Protein AF-A0A9D5DM35-F1 (afdb_monomer)

Radius of gyration: 15.76 Å; Cα contacts (8 Å, |Δi|>4): 68; chains: 1; bounding box: 54×15×41 Å

Solvent-accessible surface area (backbone atoms only — not comparable to full-atom values): 5370 Å² total; per-residue (Å²): 132,87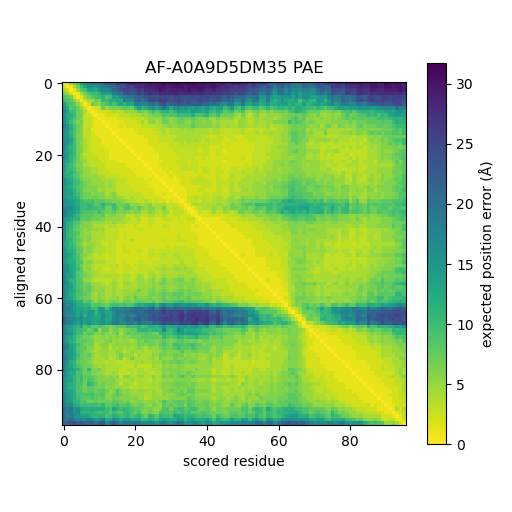,71,83,72,77,50,72,64,53,55,52,38,35,52,46,31,50,51,29,50,51,48,60,71,44,40,61,63,47,15,62,76,46,76,52,71,47,38,64,64,48,52,51,49,37,52,52,41,47,52,52,36,54,54,52,49,52,55,52,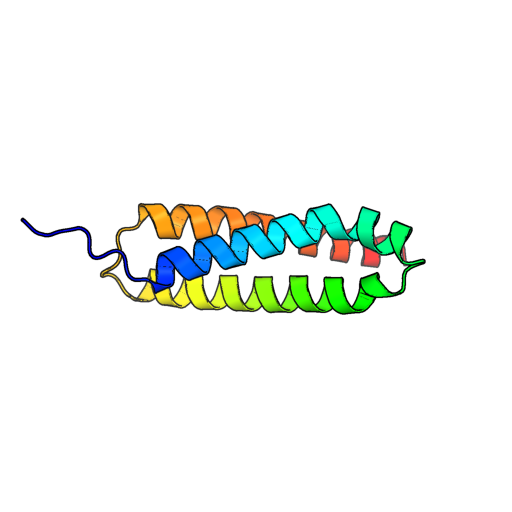66,72,58,80,75,60,71,63,67,59,51,48,51,31,46,54,48,42,52,49,51,51,50,54,52,52,49,53,52,49,52,49,67,75,76,108

pLDDT: mean 80.25, std 12.09, range [38.62, 92.25]

Nearest PDB structures (foldseek):
  2gsc-assembly1_C  TM=5.313E-01  e=7.523E+00  Xanthomonas campestris pv. campestris

Sequence (96 aa):
MNEPRYTWRSYSLVVVSILVTLAMFLLDPIASATNEGASLPMMVFIFIGTLVSVIGIIFVILSKKEQSKVALIALAITLFNCGVIAFFLFVGLMYT

Foldseek 3Di:
DPDQPADVLLVVLQVLLVVLVVLVVCLVVVCVVVVNPCNVVSVVSSVVSLVVSVVSLVVVVVVVRHDVPSSVNSVVSSVVSVVSVVVVVVCVVVPD

Structure (mmCIF, N/CA/C/O backbone):
data_AF-A0A9D5DM35-F1
#
_entry.id   AF-A0A9D5DM35-F1
#
loop_
_atom_site.group_PDB
_atom_site.id
_atom_site.type_symbol
_atom_site.label_atom_id
_atom_site.label_alt_id
_atom_site.label_comp_id
_atom_site.label_asym_id
_atom_site.label_entity_id
_atom_site.label_seq_id
_atom_site.pdbx_PDB_ins_code
_atom_site.Cartn_x
_atom_site.Cartn_y
_atom_site.Cartn_z
_atom_site.occupancy
_atom_site.B_iso_or_equiv
_atom_site.auth_seq_id
_atom_site.auth_comp_id
_atom_site.auth_asym_id
_atom_site.auth_atom_id
_atom_site.pdbx_PDB_model_num
ATOM 1 N N . MET A 1 1 ? -33.594 -0.600 17.322 1.00 38.62 1 MET A N 1
ATOM 2 C CA . MET A 1 1 ? -32.616 -1.334 16.493 1.00 38.62 1 MET A CA 1
ATOM 3 C C . MET A 1 1 ? -31.465 -0.387 16.206 1.00 38.62 1 MET A C 1
ATOM 5 O O . MET A 1 1 ? -31.669 0.586 15.499 1.00 38.62 1 MET A O 1
ATOM 9 N N . ASN A 1 2 ? -30.303 -0.593 16.829 1.00 40.56 2 ASN A N 1
ATOM 10 C CA . ASN A 1 2 ? -29.106 0.181 16.500 1.00 40.56 2 ASN A CA 1
ATOM 11 C C . ASN A 1 2 ? -28.488 -0.464 15.266 1.00 40.56 2 ASN A C 1
ATOM 13 O O . ASN A 1 2 ? -27.774 -1.459 15.385 1.00 40.56 2 ASN A O 1
ATOM 17 N N . GLU A 1 3 ? -28.828 0.050 14.088 1.00 47.28 3 GLU A N 1
ATOM 18 C CA . GLU A 1 3 ? -28.157 -0.352 12.859 1.00 47.28 3 GLU A CA 1
ATOM 19 C C . GLU A 1 3 ? -26.647 -0.132 13.036 1.00 47.28 3 GLU A C 1
ATOM 21 O O . GLU A 1 3 ? -26.239 0.917 13.557 1.00 47.28 3 GLU A O 1
ATOM 26 N N . PRO A 1 4 ? -25.794 -1.105 12.669 1.00 49.09 4 PRO A N 1
ATOM 27 C CA . PRO A 1 4 ? -24.363 -0.876 12.642 1.00 49.09 4 PRO A CA 1
ATOM 28 C C . PRO A 1 4 ? -24.125 0.279 11.675 1.00 49.09 4 PRO A C 1
ATOM 30 O O . PRO A 1 4 ? -24.319 0.148 10.469 1.00 49.09 4 PRO A O 1
ATOM 33 N N . ARG A 1 5 ? -23.766 1.445 12.219 1.00 52.19 5 ARG A N 1
ATOM 34 C CA . ARG A 1 5 ? -23.502 2.653 11.440 1.00 52.19 5 ARG A CA 1
ATOM 35 C C . ARG A 1 5 ? -22.158 2.463 10.748 1.00 52.19 5 ARG A C 1
ATOM 37 O O . ARG A 1 5 ? -21.145 3.001 11.181 1.00 52.19 5 ARG A O 1
ATOM 44 N N . TYR A 1 6 ? -22.147 1.618 9.722 1.00 53.50 6 TYR A N 1
ATOM 45 C CA . TYR A 1 6 ? -21.041 1.509 8.795 1.00 53.50 6 TYR A CA 1
ATOM 46 C C . TYR A 1 6 ? -20.880 2.878 8.157 1.00 53.50 6 TYR A C 1
ATOM 48 O O . TYR A 1 6 ? -21.744 3.354 7.420 1.00 53.50 6 TYR A O 1
ATOM 56 N N . THR A 1 7 ? -19.806 3.563 8.510 1.00 63.97 7 THR A N 1
ATOM 57 C CA . THR A 1 7 ? -19.488 4.834 7.891 1.00 63.97 7 THR A CA 1
ATOM 58 C C . THR A 1 7 ? -18.934 4.528 6.507 1.00 63.97 7 THR A C 1
ATOM 60 O O . THR A 1 7 ? -18.169 3.585 6.294 1.00 63.97 7 THR A O 1
ATOM 63 N N . TRP A 1 8 ? -19.297 5.360 5.538 1.00 66.38 8 TRP A N 1
ATOM 64 C CA . TRP A 1 8 ? -18.740 5.323 4.185 1.00 66.38 8 TRP A CA 1
ATOM 65 C C . TRP A 1 8 ? -17.194 5.299 4.180 1.00 66.38 8 TRP A C 1
ATOM 67 O O . TRP A 1 8 ? -16.585 4.775 3.254 1.00 66.38 8 TRP A O 1
ATOM 77 N N . ARG A 1 9 ? -16.577 5.779 5.273 1.00 68.00 9 ARG A N 1
ATOM 78 C CA . ARG A 1 9 ? -15.136 5.803 5.547 1.00 68.00 9 ARG A CA 1
ATOM 79 C C . ARG A 1 9 ? -14.495 4.416 5.631 1.00 68.00 9 ARG A C 1
ATOM 81 O O . ARG A 1 9 ? -13.453 4.206 5.015 1.00 68.00 9 ARG A O 1
ATOM 88 N N . SER A 1 10 ? -15.083 3.463 6.361 1.00 69.75 10 SER A N 1
ATOM 89 C CA . SER A 1 10 ? -14.484 2.123 6.475 1.00 69.75 10 SER A CA 1
ATOM 90 C C . SER A 1 10 ? -14.588 1.366 5.145 1.00 69.75 10 SER A C 1
ATOM 92 O O . SER A 1 10 ? -13.648 0.682 4.752 1.00 69.75 10 SER A O 1
ATOM 94 N N . TYR A 1 11 ? -15.694 1.537 4.410 1.00 76.25 11 TYR A N 1
ATOM 95 C CA . TYR A 1 11 ? -15.849 0.955 3.073 1.00 76.25 11 TYR A CA 1
ATOM 96 C C . TYR A 1 11 ? -14.899 1.582 2.051 1.00 76.25 11 TYR A C 1
ATOM 98 O O . TYR A 1 11 ? -14.267 0.849 1.295 1.00 76.25 11 TYR A O 1
ATOM 106 N N . SER A 1 12 ? -14.741 2.911 2.048 1.00 79.88 12 SER A N 1
ATOM 107 C CA . SER A 1 12 ? -13.780 3.571 1.158 1.00 79.88 12 SER A CA 1
ATOM 108 C C . SER A 1 12 ? -12.352 3.106 1.435 1.00 79.88 12 SER A C 1
ATOM 110 O O . SER A 1 12 ? -11.593 2.900 0.496 1.00 79.88 12 SER A O 1
ATOM 112 N N . LEU A 1 13 ? -12.004 2.873 2.706 1.00 82.31 13 LEU A N 1
ATOM 113 C CA . LEU A 1 13 ? -10.703 2.321 3.085 1.00 82.31 13 LEU A CA 1
ATOM 114 C C . LEU A 1 13 ? -10.478 0.928 2.509 1.00 82.31 13 LEU A C 1
ATOM 116 O O . LEU A 1 13 ? -9.467 0.712 1.855 1.00 82.31 13 LEU A O 1
ATOM 120 N N . VAL A 1 14 ? -11.436 0.013 2.682 1.00 82.38 14 VAL A N 1
ATOM 121 C CA . VAL A 1 14 ? -11.340 -1.338 2.104 1.00 82.38 14 VAL A CA 1
ATOM 122 C C . VAL A 1 14 ? -11.184 -1.278 0.584 1.00 82.38 14 VAL A C 1
ATOM 124 O O . VAL A 1 14 ? -10.323 -1.960 0.036 1.00 82.38 14 VAL A O 1
ATOM 127 N N . VAL A 1 15 ? -11.978 -0.447 -0.099 1.00 86.25 15 VAL A N 1
ATOM 128 C CA . VAL A 1 15 ? -11.907 -0.300 -1.561 1.00 86.25 15 VAL A CA 1
ATOM 129 C C . VAL A 1 15 ? -10.533 0.204 -1.999 1.00 86.25 15 VAL A C 1
ATOM 131 O O . VAL A 1 15 ? -9.939 -0.379 -2.902 1.00 86.25 15 VAL A O 1
ATOM 134 N N . VAL A 1 16 ? -9.995 1.237 -1.344 1.00 87.06 16 VAL A N 1
ATOM 135 C CA . VAL A 1 16 ? -8.653 1.758 -1.651 1.00 87.06 16 VAL A CA 1
ATOM 136 C C . VAL A 1 16 ? -7.590 0.690 -1.402 1.00 87.06 16 VAL A C 1
ATOM 138 O O . VAL A 1 16 ? -6.743 0.478 -2.266 1.00 87.06 16 VAL A O 1
ATOM 141 N N . SER A 1 17 ? -7.656 -0.033 -0.282 1.00 85.19 17 SER A N 1
ATOM 142 C CA . SER A 1 17 ? -6.706 -1.107 0.015 1.00 85.19 17 SER A CA 1
ATOM 143 C C . SER A 1 17 ? -6.729 -2.202 -1.055 1.00 85.19 17 SER A C 1
ATOM 145 O O . SER A 1 17 ? -5.664 -2.619 -1.500 1.00 85.19 17 SER A O 1
ATOM 147 N N . ILE A 1 18 ? -7.915 -2.615 -1.521 1.00 88.19 18 ILE A N 1
ATOM 148 C CA . ILE A 1 18 ? -8.068 -3.603 -2.603 1.00 88.19 18 ILE A CA 1
ATOM 149 C C . ILE A 1 18 ? -7.501 -3.070 -3.922 1.00 88.19 18 ILE A C 1
ATOM 151 O O . ILE A 1 18 ? -6.784 -3.795 -4.607 1.00 88.19 18 ILE A O 1
ATOM 155 N N . LEU A 1 19 ? -7.790 -1.816 -4.285 1.00 90.31 19 LEU A N 1
ATOM 156 C CA . LEU A 1 19 ? -7.265 -1.207 -5.512 1.00 90.31 19 LEU A CA 1
ATOM 157 C C . LEU A 1 19 ? -5.737 -1.136 -5.503 1.00 90.31 19 LEU A C 1
ATOM 159 O O . LEU A 1 19 ? -5.108 -1.424 -6.515 1.00 90.31 19 LEU A O 1
ATOM 163 N N . VAL A 1 20 ? -5.140 -0.800 -4.360 1.00 89.44 20 VAL A N 1
ATOM 164 C CA . VAL A 1 20 ? -3.683 -0.797 -4.184 1.00 89.44 20 VAL A CA 1
ATOM 165 C C . VAL A 1 20 ? -3.119 -2.208 -4.320 1.00 89.44 20 VAL A C 1
ATOM 167 O O . VAL A 1 20 ? -2.127 -2.393 -5.019 1.00 89.44 20 VAL A O 1
ATOM 170 N N . THR A 1 21 ? -3.762 -3.212 -3.718 1.00 89.56 21 THR A N 1
ATOM 171 C CA . THR A 1 21 ? -3.344 -4.613 -3.864 1.00 89.56 21 THR A CA 1
ATOM 172 C C . THR A 1 21 ? -3.412 -5.059 -5.325 1.00 89.56 21 THR A C 1
ATOM 174 O O . THR A 1 21 ? -2.456 -5.633 -5.837 1.00 89.56 21 THR A O 1
ATOM 177 N N . LEU A 1 22 ? -4.503 -4.752 -6.031 1.00 90.94 22 LEU A N 1
ATOM 178 C CA . LEU A 1 22 ? -4.631 -5.042 -7.461 1.00 90.94 22 LEU A CA 1
ATOM 179 C C . LEU A 1 22 ? -3.549 -4.332 -8.277 1.00 90.94 22 LEU A C 1
ATOM 181 O O . LEU A 1 22 ? -2.941 -4.955 -9.140 1.00 90.94 22 LEU A O 1
ATOM 185 N N . ALA A 1 23 ? -3.269 -3.061 -7.979 1.00 89.00 23 ALA A N 1
ATOM 186 C CA . ALA A 1 23 ? -2.203 -2.313 -8.633 1.00 89.00 23 ALA A CA 1
ATOM 187 C C . ALA A 1 23 ? -0.824 -2.948 -8.396 1.00 89.00 23 ALA A C 1
ATOM 189 O O . ALA A 1 23 ? -0.032 -3.002 -9.328 1.00 89.00 23 ALA A O 1
ATOM 190 N N . MET A 1 24 ? -0.547 -3.484 -7.201 1.00 88.44 24 MET A N 1
ATOM 191 C CA . MET A 1 24 ? 0.693 -4.226 -6.937 1.00 88.44 24 MET A CA 1
ATOM 192 C C . MET A 1 24 ? 0.815 -5.476 -7.810 1.00 88.44 24 MET A C 1
ATOM 194 O O . MET A 1 24 ? 1.862 -5.693 -8.409 1.00 88.44 24 MET A O 1
ATOM 198 N N . PHE A 1 25 ? -0.249 -6.276 -7.922 1.00 89.06 25 PHE A N 1
ATOM 199 C CA . PHE A 1 25 ? -0.241 -7.469 -8.778 1.00 89.06 25 PHE A CA 1
ATOM 200 C C . PHE A 1 25 ? -0.131 -7.130 -10.265 1.00 89.06 25 PHE A C 1
ATOM 202 O O . PHE A 1 25 ? 0.487 -7.867 -11.028 1.00 89.06 25 PHE A O 1
ATOM 209 N N . LEU A 1 26 ? -0.741 -6.020 -10.678 1.00 90.62 26 LEU A N 1
ATOM 210 C CA . LEU A 1 26 ? -0.752 -5.577 -12.066 1.00 90.62 26 LEU A CA 1
ATOM 211 C C . LEU A 1 26 ? 0.498 -4.783 -12.461 1.00 90.62 26 LEU A C 1
ATOM 213 O O . LEU A 1 26 ? 0.657 -4.499 -13.645 1.00 90.62 26 LEU A O 1
ATOM 217 N N . LEU A 1 27 ? 1.376 -4.433 -11.516 1.00 88.94 27 LEU A N 1
ATOM 218 C CA . LEU A 1 27 ? 2.562 -3.624 -11.789 1.00 88.94 27 LEU A CA 1
ATOM 219 C C . LEU A 1 27 ? 3.437 -4.255 -12.870 1.00 88.94 27 LEU A C 1
ATOM 221 O O . LEU A 1 27 ? 3.724 -3.603 -13.865 1.00 88.94 27 LEU A O 1
ATOM 225 N N . ASP A 1 28 ? 3.797 -5.523 -12.698 1.00 87.06 28 ASP A N 1
ATOM 226 C CA . ASP A 1 28 ? 4.665 -6.258 -13.619 1.00 87.06 28 ASP A CA 1
ATOM 227 C C . ASP A 1 28 ? 4.043 -6.451 -15.022 1.00 87.06 28 ASP A C 1
ATOM 229 O O . ASP A 1 28 ? 4.651 -6.040 -16.014 1.00 87.06 28 ASP A O 1
ATOM 233 N N . PRO A 1 29 ? 2.797 -6.956 -15.174 1.00 90.00 29 PRO A N 1
ATOM 234 C CA . PRO A 1 29 ? 2.199 -7.103 -16.501 1.00 90.00 29 PRO A CA 1
ATOM 235 C C . PRO A 1 29 ? 1.936 -5.761 -17.199 1.00 90.00 29 PRO A C 1
ATOM 237 O O . PRO A 1 29 ? 2.062 -5.685 -18.421 1.00 90.00 29 PRO A O 1
ATOM 240 N N . ILE A 1 30 ? 1.592 -4.695 -16.465 1.00 89.44 30 ILE A N 1
ATOM 241 C CA . ILE A 1 30 ? 1.399 -3.364 -17.060 1.00 89.44 30 ILE A CA 1
ATOM 242 C C . ILE A 1 30 ? 2.744 -2.742 -17.443 1.00 89.44 30 ILE A C 1
ATOM 244 O O . ILE A 1 30 ? 2.856 -2.171 -18.529 1.00 89.44 30 ILE A O 1
ATOM 248 N N . ALA A 1 31 ? 3.770 -2.860 -16.599 1.00 89.69 31 ALA A N 1
ATOM 249 C CA . ALA A 1 31 ? 5.120 -2.408 -16.921 1.00 89.69 31 ALA A CA 1
ATOM 250 C C . ALA A 1 31 ? 5.632 -3.107 -18.188 1.00 89.69 31 ALA A C 1
ATOM 252 O O . ALA A 1 31 ? 6.012 -2.432 -19.144 1.00 89.69 31 ALA A O 1
ATOM 253 N N . SER A 1 32 ? 5.494 -4.432 -18.266 1.00 91.50 32 SER A N 1
ATOM 254 C CA . SER A 1 32 ? 5.866 -5.214 -19.448 1.00 91.50 32 SER A CA 1
ATOM 255 C C . SER A 1 32 ? 5.091 -4.788 -20.704 1.00 91.50 32 SER A C 1
ATOM 257 O O . SER A 1 32 ? 5.692 -4.508 -21.741 1.00 91.50 32 SER A O 1
ATOM 259 N N . ALA A 1 33 ? 3.765 -4.643 -20.613 1.00 92.25 33 ALA A N 1
ATOM 260 C CA . ALA A 1 33 ? 2.928 -4.235 -21.746 1.00 92.25 33 ALA A CA 1
ATOM 261 C C . ALA A 1 33 ? 3.196 -2.799 -22.233 1.00 92.25 33 ALA A C 1
ATOM 263 O O . ALA A 1 33 ? 2.906 -2.471 -23.383 1.00 92.25 33 ALA A O 1
ATOM 264 N N . THR A 1 34 ? 3.731 -1.933 -21.369 1.00 92.25 34 THR A N 1
ATOM 265 C CA . THR A 1 34 ? 3.996 -0.518 -21.675 1.00 92.25 34 THR A CA 1
ATOM 266 C C . THR A 1 34 ? 5.472 -0.215 -21.930 1.00 92.25 34 THR A C 1
ATOM 268 O O . THR A 1 34 ? 5.830 0.959 -22.022 1.00 92.25 34 THR A O 1
ATOM 271 N N . ASN A 1 35 ? 6.326 -1.238 -22.073 1.00 88.69 35 ASN A N 1
ATOM 272 C CA . ASN A 1 35 ? 7.786 -1.089 -22.156 1.00 88.69 35 ASN A CA 1
ATOM 273 C C . ASN A 1 35 ? 8.338 -0.210 -21.018 1.00 88.69 35 ASN A C 1
ATOM 275 O O . ASN A 1 35 ? 9.052 0.760 -21.264 1.00 88.69 35 ASN A O 1
ATOM 279 N N . GLU A 1 36 ? 7.938 -0.504 -19.780 1.00 87.94 36 GLU A N 1
ATOM 280 C CA . GLU A 1 36 ? 8.273 0.237 -18.555 1.00 87.94 36 GLU A CA 1
ATOM 281 C C . GLU A 1 36 ? 7.701 1.666 -18.466 1.00 87.94 36 GLU A C 1
ATOM 283 O O . GLU A 1 36 ? 7.880 2.340 -17.454 1.00 87.94 36 GLU A O 1
ATOM 288 N N . GLY A 1 37 ? 6.950 2.147 -19.463 1.00 86.62 37 GLY A N 1
ATOM 289 C CA . GLY A 1 37 ? 6.431 3.521 -19.482 1.00 86.62 37 GLY A CA 1
ATOM 290 C C . GLY A 1 37 ? 5.445 3.847 -18.352 1.00 86.62 37 GLY A C 1
ATOM 291 O O . GLY A 1 37 ? 5.339 5.002 -17.936 1.00 86.62 37 GLY A O 1
ATOM 292 N N . ALA A 1 38 ? 4.733 2.843 -17.832 1.00 87.12 38 ALA A N 1
ATOM 293 C CA . ALA A 1 38 ? 3.775 3.004 -16.738 1.00 87.12 38 ALA A CA 1
ATOM 294 C C . ALA A 1 38 ? 4.297 2.549 -15.360 1.00 87.12 38 ALA A C 1
ATOM 296 O O . ALA A 1 38 ? 3.576 2.697 -14.370 1.00 87.12 38 ALA A O 1
ATOM 297 N N . SER A 1 39 ? 5.530 2.040 -15.251 1.00 86.38 39 SER A N 1
ATOM 298 C CA . SER A 1 39 ? 6.045 1.480 -13.989 1.00 86.38 39 SER A CA 1
ATOM 299 C C . SER A 1 39 ? 6.146 2.541 -12.888 1.00 86.38 39 SER A C 1
ATOM 301 O O . SER A 1 39 ? 5.592 2.380 -11.801 1.00 86.38 39 SER A O 1
ATOM 303 N N . LEU A 1 40 ? 6.758 3.684 -13.201 1.00 87.44 40 LEU A N 1
ATOM 304 C CA . LEU A 1 40 ? 6.920 4.826 -12.296 1.00 87.44 40 LEU A CA 1
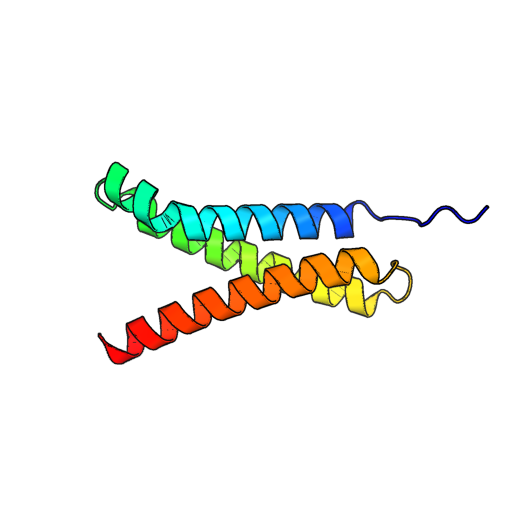ATOM 305 C C . LEU A 1 40 ? 5.581 5.389 -11.772 1.00 87.44 40 LEU A C 1
ATOM 307 O O . LEU A 1 40 ? 5.409 5.464 -10.551 1.00 87.44 40 LEU A O 1
ATOM 311 N N . PRO A 1 41 ? 4.599 5.757 -12.625 1.00 89.69 41 PRO A N 1
ATOM 312 C CA . PRO A 1 41 ? 3.314 6.255 -12.137 1.00 89.69 41 PRO A CA 1
ATOM 313 C C . PRO A 1 41 ? 2.545 5.208 -11.32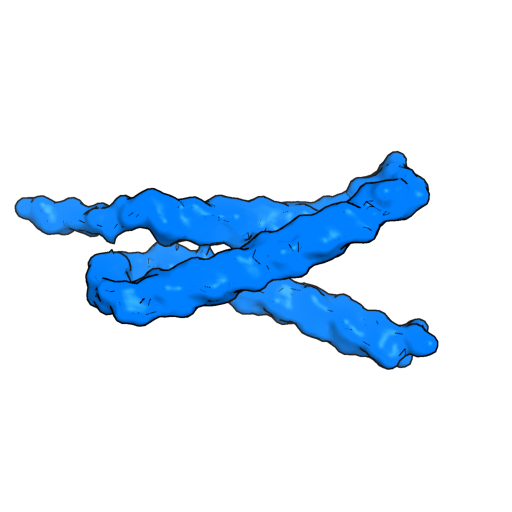0 1.00 89.69 41 PRO A C 1
ATOM 315 O O . PRO A 1 41 ? 1.890 5.568 -10.340 1.00 89.69 41 PRO A O 1
ATOM 318 N N . MET A 1 42 ? 2.660 3.918 -11.654 1.00 89.94 42 MET A N 1
ATOM 319 C CA . MET A 1 42 ? 2.058 2.855 -10.850 1.00 89.94 42 MET A CA 1
ATOM 320 C C . MET A 1 42 ? 2.713 2.703 -9.478 1.00 89.94 42 MET A C 1
ATOM 322 O O . MET A 1 42 ? 2.000 2.603 -8.481 1.00 89.94 42 MET A O 1
ATOM 326 N N . MET A 1 43 ? 4.044 2.739 -9.394 1.00 88.12 43 MET A N 1
ATOM 327 C CA . MET A 1 43 ? 4.758 2.700 -8.114 1.00 88.12 43 MET A CA 1
ATOM 328 C C . MET A 1 43 ? 4.356 3.874 -7.213 1.00 88.12 43 MET A C 1
ATOM 330 O O . MET A 1 43 ? 4.084 3.679 -6.028 1.00 88.12 43 MET A O 1
ATOM 334 N N . VAL A 1 44 ? 4.238 5.081 -7.777 1.00 89.69 44 VAL A N 1
ATOM 335 C CA . VAL A 1 44 ? 3.771 6.269 -7.044 1.00 89.69 44 VAL A CA 1
ATOM 336 C C . VAL A 1 44 ? 2.330 6.087 -6.559 1.00 89.69 44 VAL A C 1
ATOM 338 O O . VAL A 1 44 ? 2.037 6.365 -5.395 1.00 89.69 44 VAL A O 1
ATOM 341 N N . PHE A 1 45 ? 1.434 5.578 -7.410 1.00 89.81 45 PHE A N 1
ATOM 342 C CA . PHE A 1 45 ? 0.048 5.293 -7.034 1.00 89.81 45 PHE A CA 1
ATOM 343 C C . PHE A 1 45 ? -0.043 4.278 -5.887 1.00 89.81 45 PHE A C 1
ATOM 345 O O . PHE A 1 45 ? -0.749 4.515 -4.906 1.00 89.81 45 PHE A O 1
ATOM 352 N N . ILE A 1 46 ? 0.707 3.177 -5.977 1.00 90.44 46 ILE A N 1
ATOM 353 C CA . ILE A 1 46 ? 0.774 2.134 -4.949 1.00 90.44 46 ILE A CA 1
ATOM 354 C C . ILE A 1 46 ? 1.269 2.722 -3.624 1.00 90.44 46 ILE A C 1
ATOM 356 O O . ILE A 1 46 ? 0.669 2.481 -2.573 1.00 90.44 46 ILE A O 1
ATOM 360 N N . PHE A 1 47 ? 2.334 3.526 -3.662 1.00 88.00 47 PHE A N 1
ATOM 361 C CA . PHE A 1 47 ? 2.915 4.131 -2.468 1.00 88.00 47 PHE A CA 1
ATOM 362 C C . PHE A 1 47 ? 1.942 5.103 -1.786 1.00 88.00 47 PHE A C 1
ATOM 364 O O . PHE A 1 47 ? 1.643 4.954 -0.599 1.00 88.00 47 PHE A O 1
ATOM 371 N N . ILE A 1 48 ? 1.381 6.053 -2.541 1.00 90.31 48 ILE A N 1
ATOM 372 C CA . ILE A 1 48 ? 0.420 7.035 -2.017 1.00 90.31 48 ILE A CA 1
ATOM 373 C C . ILE A 1 48 ? -0.841 6.334 -1.502 1.00 90.31 48 ILE A C 1
ATOM 375 O O . ILE A 1 48 ? -1.302 6.628 -0.399 1.00 90.31 48 ILE A O 1
ATOM 379 N N . GLY A 1 49 ? -1.385 5.378 -2.258 1.00 88.38 49 GLY A N 1
ATOM 380 C CA . GLY A 1 49 ? -2.572 4.627 -1.853 1.00 88.38 49 GLY A CA 1
ATOM 381 C C . GLY A 1 49 ? -2.350 3.823 -0.569 1.00 88.38 49 GLY A C 1
ATOM 382 O O . GLY A 1 49 ? -3.241 3.755 0.284 1.00 88.38 49 GLY A O 1
ATOM 383 N N . THR A 1 50 ? -1.146 3.277 -0.378 1.00 87.81 50 THR A N 1
ATOM 384 C CA . THR A 1 50 ? -0.774 2.592 0.868 1.00 87.81 50 THR A CA 1
ATOM 385 C C . THR A 1 50 ? -0.687 3.576 2.035 1.00 87.81 50 THR A C 1
ATOM 387 O O . THR A 1 50 ? -1.276 3.313 3.082 1.00 87.81 50 THR A O 1
ATOM 390 N N . LEU A 1 51 ? -0.051 4.743 1.861 1.00 89.38 51 LEU A N 1
ATOM 391 C CA . LEU A 1 51 ? 0.005 5.785 2.897 1.00 89.38 51 LEU A CA 1
ATOM 392 C C . LEU A 1 51 ? -1.390 6.258 3.322 1.00 89.38 51 LEU A C 1
ATOM 394 O O . LEU A 1 51 ? -1.683 6.336 4.516 1.00 89.38 51 LEU A O 1
ATOM 398 N N . VAL A 1 52 ? -2.270 6.528 2.355 1.00 87.94 52 VAL A N 1
ATOM 399 C CA . VAL A 1 52 ? -3.659 6.933 2.621 1.00 87.94 52 VAL A CA 1
ATOM 400 C C . VAL A 1 52 ? -4.411 5.836 3.377 1.00 87.94 52 VAL A C 1
ATOM 402 O O . VAL A 1 52 ? -5.137 6.138 4.326 1.00 87.94 52 VAL A O 1
ATOM 405 N N . SER A 1 53 ? -4.203 4.567 3.010 1.00 86.25 53 SER A N 1
ATOM 406 C CA . SER A 1 53 ? -4.813 3.427 3.704 1.00 86.25 53 SER A CA 1
ATOM 407 C C . SER A 1 53 ? -4.354 3.339 5.162 1.00 86.25 53 SER A C 1
ATOM 409 O O . SER A 1 53 ? -5.187 3.227 6.061 1.00 86.25 53 SER A O 1
ATOM 411 N N . VAL A 1 54 ? -3.046 3.473 5.419 1.00 85.25 54 VAL A N 1
ATOM 412 C CA . VAL A 1 54 ? -2.472 3.466 6.776 1.00 85.25 54 VAL A CA 1
ATOM 413 C C . VAL A 1 54 ? -3.043 4.607 7.620 1.00 85.25 54 VAL A C 1
ATOM 415 O O . VAL A 1 54 ? -3.520 4.375 8.732 1.00 85.25 54 VAL A O 1
ATOM 418 N N . ILE A 1 55 ? -3.054 5.833 7.088 1.00 86.38 55 ILE A N 1
ATOM 419 C CA . ILE A 1 55 ? -3.579 7.010 7.794 1.00 86.38 55 ILE A CA 1
ATOM 420 C C . ILE A 1 55 ? -5.067 6.829 8.115 1.00 86.38 55 ILE A C 1
ATOM 422 O O . ILE A 1 55 ? -5.491 7.055 9.250 1.00 86.38 55 ILE A O 1
ATOM 426 N N . GLY A 1 56 ? -5.872 6.391 7.145 1.00 82.12 56 GLY A N 1
ATOM 427 C CA . GLY A 1 56 ? -7.302 6.193 7.362 1.00 82.12 56 GLY A CA 1
ATOM 428 C C . GLY A 1 56 ? -7.600 5.095 8.385 1.00 82.12 56 GLY A C 1
ATOM 429 O O . GLY A 1 56 ? -8.492 5.265 9.215 1.00 82.12 56 GLY A O 1
ATOM 430 N N . ILE A 1 57 ? -6.812 4.017 8.405 1.00 78.94 57 ILE A N 1
ATOM 431 C CA . ILE A 1 57 ? -6.898 2.978 9.438 1.00 78.94 57 ILE A CA 1
ATOM 432 C C . ILE A 1 57 ? -6.634 3.546 10.833 1.00 78.94 57 ILE A C 1
ATOM 434 O O . ILE A 1 57 ? -7.388 3.245 11.759 1.00 78.94 57 ILE A O 1
ATOM 438 N N . ILE A 1 58 ? -5.615 4.397 10.993 1.00 81.44 58 ILE A N 1
ATOM 439 C CA . ILE A 1 58 ? -5.318 5.043 12.279 1.00 81.44 58 ILE A CA 1
ATOM 440 C C . ILE A 1 58 ? -6.531 5.859 12.750 1.00 81.44 58 ILE A C 1
ATOM 442 O O . ILE A 1 58 ? -6.963 5.718 13.895 1.00 81.44 58 ILE A O 1
ATOM 446 N N . PHE A 1 59 ? -7.145 6.649 11.863 1.00 80.12 59 PHE A N 1
ATOM 447 C CA . PHE A 1 59 ? -8.350 7.421 12.191 1.00 80.12 59 PHE A CA 1
ATOM 448 C C . PHE A 1 59 ? -9.554 6.549 12.575 1.00 80.12 59 PHE A C 1
ATOM 450 O O . PHE A 1 59 ? -10.315 6.910 13.482 1.00 80.12 59 PHE A O 1
ATOM 457 N N . VAL A 1 60 ? -9.733 5.406 11.909 1.00 75.81 60 VAL A N 1
ATOM 458 C CA . VAL A 1 60 ? -10.808 4.451 12.212 1.00 75.81 60 VAL A CA 1
ATOM 459 C C . VAL A 1 60 ? -10.597 3.802 13.583 1.00 75.81 60 VAL A C 1
ATOM 461 O O . VAL A 1 60 ? -11.527 3.776 14.390 1.00 75.81 60 VAL A O 1
ATOM 464 N N . ILE A 1 61 ? -9.374 3.354 13.892 1.00 73.56 61 ILE A N 1
ATOM 465 C CA . ILE A 1 61 ? -9.031 2.754 15.195 1.00 73.56 61 ILE A CA 1
ATOM 466 C C . ILE A 1 61 ? -9.230 3.765 16.331 1.00 73.56 61 ILE A C 1
ATOM 468 O O . ILE A 1 61 ? -9.816 3.435 17.365 1.00 73.56 61 ILE A O 1
ATOM 472 N N . LEU A 1 62 ? -8.794 5.013 16.136 1.00 75.56 62 LEU A N 1
ATOM 473 C CA . LEU A 1 62 ? -8.932 6.072 17.139 1.00 75.56 62 LEU A CA 1
ATOM 474 C C . LEU A 1 62 ? -10.391 6.484 17.386 1.00 75.56 62 LEU A C 1
ATOM 476 O O . LEU A 1 62 ? -10.712 6.970 18.470 1.00 75.56 62 LEU A O 1
ATOM 480 N N . SER A 1 63 ? -11.296 6.266 16.426 1.00 70.12 63 SER A N 1
ATOM 481 C CA . SER A 1 63 ? -12.672 6.768 16.517 1.00 70.12 63 SER A CA 1
ATOM 482 C C . SER A 1 63 ? -13.573 6.046 17.531 1.00 70.12 63 SER A C 1
ATOM 484 O O . SER A 1 63 ? -14.663 6.554 17.780 1.00 70.12 63 SER A O 1
ATOM 486 N N . LYS A 1 64 ? -13.174 4.908 18.134 1.00 62.00 64 LYS A N 1
ATOM 487 C CA . LYS A 1 64 ? -13.900 4.093 19.158 1.00 62.00 64 LYS A CA 1
ATOM 488 C C . LYS A 1 64 ? -15.385 3.730 18.893 1.00 62.00 64 LYS A C 1
ATOM 490 O O . LYS A 1 64 ? -15.945 2.926 19.631 1.00 62.00 64 LYS A O 1
ATOM 495 N N . LYS A 1 65 ? -16.032 4.291 17.867 1.00 60.25 65 LYS A N 1
ATOM 496 C CA . LYS A 1 65 ? -17.460 4.168 17.522 1.00 60.25 65 LYS A CA 1
ATOM 497 C C . LYS A 1 65 ? -17.730 3.233 16.341 1.00 60.25 65 LYS A C 1
ATOM 499 O O . LYS A 1 65 ? -18.890 2.907 16.106 1.00 60.25 65 LYS A O 1
ATOM 504 N N . GLU A 1 66 ? -16.709 2.827 15.587 1.00 57.34 66 GLU A N 1
ATOM 505 C CA . GLU A 1 66 ? -16.885 1.990 14.395 1.00 57.34 66 GLU A CA 1
ATOM 506 C C . GLU A 1 66 ? -16.782 0.499 14.718 1.00 57.34 66 GLU A C 1
ATOM 508 O O . GLU A 1 66 ? -15.943 0.064 15.509 1.00 57.34 66 GLU A O 1
ATOM 513 N N . GLN A 1 67 ? -17.654 -0.302 14.097 1.00 58.28 67 GLN A N 1
ATOM 514 C CA . GLN A 1 67 ? -17.629 -1.748 14.266 1.00 58.28 67 GLN A CA 1
ATOM 515 C C . GLN A 1 67 ? -16.331 -2.339 13.703 1.00 58.28 67 GLN A C 1
ATOM 517 O O . GLN A 1 67 ? -16.058 -2.316 12.505 1.00 58.28 67 GLN A O 1
ATOM 522 N N . SER A 1 68 ? -15.570 -2.924 14.622 1.00 63.69 68 SER A N 1
ATOM 523 C CA . SER A 1 68 ? -14.200 -3.423 14.489 1.00 63.69 68 SER A CA 1
ATOM 524 C C . SER A 1 68 ? -13.936 -4.386 13.319 1.00 63.69 68 SER A C 1
ATOM 526 O O . SER A 1 68 ? -12.803 -4.459 12.854 1.00 63.69 68 SER A O 1
ATOM 528 N N . LYS A 1 69 ? -14.943 -5.100 12.794 1.00 70.25 69 LYS A N 1
ATOM 529 C CA . LYS A 1 69 ? -14.721 -6.193 11.827 1.00 70.25 69 LYS A CA 1
ATOM 530 C C . LYS A 1 69 ? -14.268 -5.726 10.437 1.00 70.25 69 LYS A C 1
ATOM 532 O O . LYS A 1 69 ? -13.344 -6.306 9.884 1.00 70.25 69 LYS A O 1
ATOM 537 N N . VAL A 1 70 ? -14.885 -4.686 9.872 1.00 69.81 70 VAL A N 1
ATOM 538 C CA . VAL A 1 70 ? -14.520 -4.192 8.523 1.00 69.81 70 VAL A CA 1
ATOM 539 C C . VAL A 1 70 ? -13.198 -3.428 8.562 1.00 69.81 70 VAL A C 1
ATOM 541 O O . VAL A 1 70 ? -12.356 -3.598 7.686 1.00 69.81 70 VAL A O 1
ATOM 544 N N . ALA A 1 71 ? -12.975 -2.660 9.629 1.00 69.69 71 ALA A N 1
ATOM 545 C CA . ALA A 1 71 ? -11.695 -2.014 9.893 1.00 69.69 71 ALA A CA 1
ATOM 546 C C . ALA A 1 71 ? -10.550 -3.032 10.034 1.00 69.69 71 ALA A C 1
ATOM 548 O O . ALA A 1 71 ? -9.465 -2.800 9.513 1.00 69.69 71 ALA A O 1
ATOM 549 N N . LEU A 1 72 ? -10.800 -4.180 10.678 1.00 76.75 72 LEU A N 1
ATOM 550 C CA . LEU A 1 72 ? -9.845 -5.290 10.769 1.00 76.75 72 LEU A CA 1
ATOM 551 C C . LEU A 1 72 ? -9.48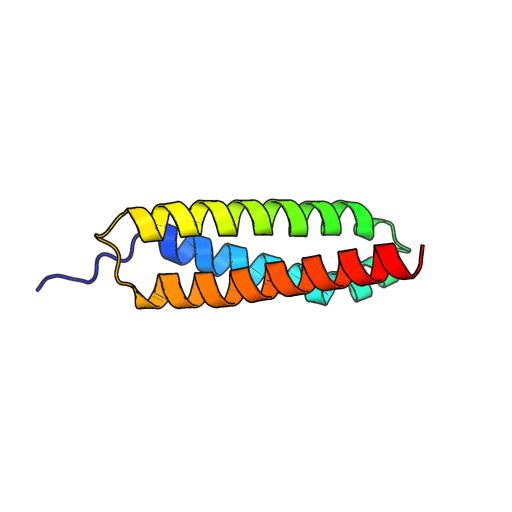6 -5.871 9.398 1.00 76.75 72 LEU A C 1
ATOM 553 O O . LEU A 1 72 ? -8.319 -6.162 9.156 1.00 76.75 72 LEU A O 1
ATOM 557 N N . ILE A 1 73 ? -10.461 -6.011 8.495 1.00 80.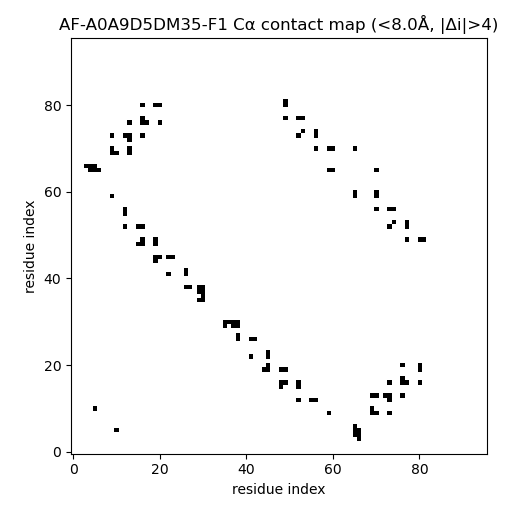94 73 ILE A N 1
ATOM 558 C CA . ILE A 1 73 ? -10.211 -6.480 7.124 1.00 80.94 73 ILE A CA 1
ATOM 559 C C . ILE A 1 73 ? -9.349 -5.463 6.366 1.00 80.94 73 ILE A C 1
ATOM 561 O O . ILE A 1 73 ? -8.332 -5.841 5.791 1.00 80.94 73 ILE A O 1
ATOM 565 N N . ALA A 1 74 ? -9.702 -4.173 6.415 1.00 77.56 74 ALA A N 1
ATOM 566 C CA . ALA A 1 74 ? -8.891 -3.111 5.810 1.00 77.56 74 ALA A CA 1
ATOM 567 C C . ALA A 1 74 ? -7.459 -3.105 6.369 1.00 77.56 74 ALA A C 1
ATOM 569 O O . ALA A 1 74 ? -6.492 -2.969 5.618 1.00 77.56 74 ALA A O 1
ATOM 570 N N . LEU A 1 75 ? -7.325 -3.296 7.685 1.00 81.44 75 LEU A N 1
ATOM 571 C CA . LEU A 1 75 ? -6.047 -3.369 8.379 1.00 81.44 75 LEU A CA 1
ATOM 572 C C . LEU A 1 75 ? -5.209 -4.556 7.906 1.00 81.44 75 LEU A C 1
ATOM 574 O O . LEU A 1 75 ? -4.044 -4.358 7.580 1.00 81.44 75 LEU A O 1
ATOM 578 N N . ALA A 1 76 ? -5.793 -5.750 7.794 1.00 85.69 76 ALA A N 1
ATOM 579 C CA . ALA A 1 76 ? -5.096 -6.928 7.285 1.00 85.69 76 ALA A CA 1
ATOM 580 C C . ALA A 1 76 ? -4.581 -6.723 5.848 1.00 85.69 76 ALA A C 1
ATOM 582 O O . ALA A 1 76 ? -3.417 -7.008 5.570 1.00 85.69 76 ALA A O 1
ATOM 583 N N . ILE A 1 77 ? -5.411 -6.166 4.958 1.00 85.00 77 ILE A N 1
ATOM 584 C CA . ILE A 1 77 ? -5.022 -5.881 3.565 1.00 85.00 77 ILE A CA 1
ATOM 585 C C . ILE A 1 77 ? -3.918 -4.816 3.519 1.00 85.00 77 ILE A C 1
ATOM 587 O O . ILE A 1 77 ? -2.944 -4.950 2.784 1.00 85.00 77 ILE A O 1
ATOM 591 N N . THR A 1 78 ? -4.028 -3.767 4.333 1.00 85.06 78 THR A N 1
ATOM 592 C CA . THR A 1 78 ? -3.022 -2.698 4.363 1.00 85.06 78 THR A CA 1
ATOM 593 C C . THR A 1 78 ? -1.690 -3.186 4.932 1.00 85.06 78 THR A C 1
ATOM 595 O O . THR A 1 78 ? -0.644 -2.830 4.400 1.00 85.06 78 THR A O 1
ATOM 598 N N . LEU A 1 79 ? -1.706 -4.042 5.960 1.00 86.12 79 LEU A N 1
ATOM 599 C CA . LEU A 1 79 ? -0.507 -4.710 6.481 1.00 86.12 79 LEU A CA 1
ATOM 600 C C . LEU A 1 79 ? 0.159 -5.584 5.419 1.00 86.12 79 LEU A C 1
ATOM 602 O O . LEU A 1 79 ? 1.379 -5.537 5.280 1.00 86.12 79 LEU A O 1
ATOM 606 N N . PHE A 1 80 ? -0.633 -6.332 4.649 1.00 88.31 80 PHE A N 1
ATOM 607 C CA . PHE A 1 80 ? -0.127 -7.094 3.513 1.00 88.31 80 PHE A CA 1
ATOM 608 C C . PHE A 1 80 ? 0.548 -6.175 2.484 1.00 88.31 80 PHE A C 1
ATOM 610 O O . PHE A 1 80 ? 1.706 -6.401 2.143 1.00 88.31 80 PHE A O 1
ATOM 617 N N . ASN A 1 81 ? -0.113 -5.086 2.076 1.00 86.25 81 ASN A N 1
ATOM 618 C CA . ASN A 1 81 ? 0.452 -4.106 1.142 1.00 86.25 81 ASN A CA 1
ATOM 619 C C . ASN A 1 81 ? 1.764 -3.494 1.677 1.00 86.25 81 ASN A C 1
ATOM 621 O O . ASN A 1 81 ? 2.761 -3.435 0.959 1.00 86.25 81 ASN A O 1
ATOM 625 N N . CYS A 1 82 ? 1.814 -3.099 2.954 1.00 87.19 82 CYS A N 1
ATOM 626 C CA . CYS A 1 82 ? 3.047 -2.631 3.595 1.00 87.19 82 CYS A CA 1
ATOM 627 C C . CYS A 1 82 ? 4.160 -3.686 3.565 1.00 87.19 82 CYS A C 1
ATOM 629 O O . CYS A 1 82 ? 5.303 -3.348 3.267 1.00 87.19 82 CYS A O 1
ATOM 631 N N . GLY A 1 83 ? 3.834 -4.949 3.852 1.00 86.62 83 GLY A N 1
ATOM 632 C CA . GLY A 1 83 ? 4.786 -6.057 3.806 1.00 86.62 83 GLY A CA 1
ATOM 633 C C . GLY A 1 83 ? 5.363 -6.276 2.409 1.00 86.62 83 GLY A C 1
ATOM 634 O O . GLY A 1 83 ? 6.573 -6.430 2.270 1.00 86.62 83 GLY A O 1
ATOM 635 N N . VAL A 1 84 ? 4.523 -6.213 1.373 1.00 85.19 84 VAL A N 1
ATOM 636 C CA . VAL A 1 84 ? 4.953 -6.326 -0.029 1.00 85.19 84 VAL A CA 1
ATOM 637 C C . VAL A 1 84 ? 5.909 -5.189 -0.399 1.00 85.19 84 VAL A C 1
ATOM 639 O O . VAL A 1 84 ? 6.984 -5.449 -0.932 1.00 85.19 84 VAL A O 1
ATOM 642 N N . ILE A 1 85 ? 5.581 -3.938 -0.058 1.00 85.44 85 ILE A N 1
ATOM 643 C CA . ILE A 1 85 ? 6.474 -2.794 -0.315 1.00 85.44 85 ILE A CA 1
ATOM 644 C C . ILE A 1 85 ? 7.797 -2.954 0.436 1.00 85.44 85 ILE A C 1
ATOM 646 O O . ILE A 1 85 ? 8.857 -2.759 -0.150 1.00 85.44 85 ILE A O 1
ATOM 650 N N . ALA A 1 86 ? 7.752 -3.325 1.718 1.00 86.44 86 ALA A N 1
ATOM 651 C CA . ALA A 1 86 ? 8.954 -3.532 2.520 1.00 86.44 86 ALA A CA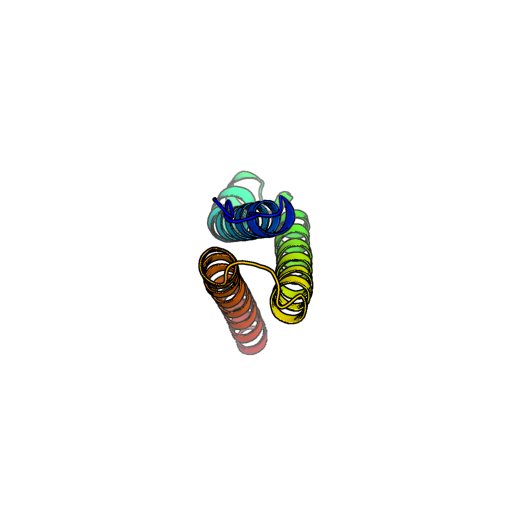 1
ATOM 652 C C . ALA A 1 86 ? 9.842 -4.644 1.942 1.00 86.44 86 ALA A C 1
ATOM 654 O O . ALA A 1 86 ? 11.060 -4.488 1.902 1.00 86.44 86 ALA A O 1
ATOM 655 N N . PHE A 1 87 ? 9.240 -5.727 1.443 1.00 83.75 87 PHE A N 1
ATOM 656 C CA . PHE A 1 87 ? 9.952 -6.796 0.749 1.00 83.75 87 PHE A CA 1
ATOM 657 C C . PHE A 1 87 ? 10.643 -6.2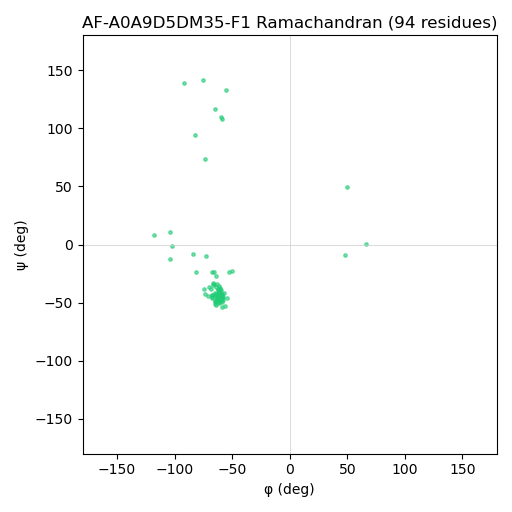82 -0.519 1.00 83.75 87 PHE A C 1
ATOM 659 O O . PHE A 1 87 ? 11.839 -6.506 -0.685 1.00 83.75 87 PHE A O 1
ATOM 666 N N . PHE A 1 88 ? 9.934 -5.540 -1.376 1.00 82.06 88 PHE A N 1
ATOM 667 C CA . PHE A 1 88 ? 10.531 -4.956 -2.581 1.00 82.06 88 PHE A CA 1
ATOM 668 C C . PHE A 1 88 ? 11.644 -3.952 -2.264 1.00 82.06 88 PHE A C 1
ATOM 670 O O . PHE A 1 88 ? 12.668 -3.964 -2.939 1.00 82.06 88 PHE A O 1
ATOM 677 N N . LEU A 1 89 ? 11.490 -3.125 -1.225 1.00 83.62 89 LEU A N 1
ATOM 678 C CA . LEU A 1 89 ? 12.545 -2.211 -0.775 1.00 83.62 89 LEU A CA 1
ATOM 679 C C . LEU A 1 89 ? 13.767 -2.967 -0.248 1.00 83.62 89 LEU A C 1
ATOM 681 O O . LEU A 1 89 ? 14.893 -2.589 -0.555 1.00 83.62 89 LEU A O 1
ATOM 685 N N . PHE A 1 90 ? 13.557 -4.036 0.522 1.00 85.75 90 PHE A N 1
ATOM 686 C CA . PHE A 1 90 ? 14.639 -4.868 1.042 1.00 85.75 90 PHE A CA 1
ATOM 687 C C . PHE A 1 90 ? 15.400 -5.576 -0.084 1.00 85.75 90 PHE A C 1
ATOM 689 O O . PHE A 1 90 ? 16.623 -5.506 -0.129 1.00 85.75 90 PHE A O 1
ATOM 696 N N . VAL A 1 91 ? 14.690 -6.211 -1.021 1.00 84.38 91 VAL A N 1
ATOM 697 C CA . VAL A 1 91 ? 15.303 -6.831 -2.205 1.00 84.38 91 VAL A CA 1
ATOM 698 C C . VAL A 1 91 ? 16.016 -5.767 -3.043 1.00 84.38 91 VAL A C 1
ATOM 700 O O . VAL A 1 91 ? 17.179 -5.941 -3.381 1.00 84.38 91 VAL A O 1
ATOM 703 N N . GLY A 1 92 ? 15.381 -4.625 -3.304 1.00 80.44 92 GLY A N 1
ATOM 704 C CA . GLY A 1 92 ? 16.007 -3.517 -4.026 1.00 80.44 92 GLY A CA 1
ATOM 705 C C . GLY A 1 92 ? 17.322 -3.063 -3.386 1.00 80.44 92 GLY A C 1
ATOM 706 O O . GLY A 1 92 ? 18.318 -2.947 -4.087 1.00 80.44 92 GLY A O 1
ATOM 707 N N . LEU A 1 93 ? 17.354 -2.888 -2.061 1.00 81.62 93 LEU A N 1
ATOM 708 C CA . LEU A 1 93 ? 18.563 -2.513 -1.314 1.00 81.62 93 LEU A CA 1
ATOM 709 C C . LEU A 1 93 ? 19.657 -3.587 -1.316 1.00 81.62 93 LEU A C 1
ATOM 711 O O . LEU A 1 93 ? 20.830 -3.245 -1.243 1.00 81.62 93 LEU A O 1
ATOM 715 N N . MET A 1 94 ? 19.291 -4.869 -1.335 1.00 83.81 94 MET A N 1
ATOM 716 C CA . MET A 1 94 ? 20.257 -5.973 -1.294 1.00 83.81 94 MET A CA 1
ATOM 717 C C . MET A 1 94 ? 20.871 -6.286 -2.664 1.00 83.81 94 MET A C 1
ATOM 719 O O . MET A 1 94 ? 21.948 -6.878 -2.718 1.00 83.81 94 MET A O 1
ATOM 723 N N . TYR A 1 95 ? 20.181 -5.938 -3.752 1.00 76.12 95 TYR A N 1
ATOM 724 C CA . TYR A 1 95 ? 20.563 -6.288 -5.126 1.00 76.12 95 TYR A CA 1
ATOM 725 C C . TYR A 1 95 ? 20.852 -5.067 -6.026 1.00 76.12 95 TYR A C 1
ATOM 727 O O . TYR A 1 95 ? 21.048 -5.249 -7.228 1.00 76.12 95 TYR A O 1
ATOM 735 N N . THR A 1 96 ? 20.895 -3.853 -5.462 1.00 62.44 96 THR A N 1
ATOM 736 C CA .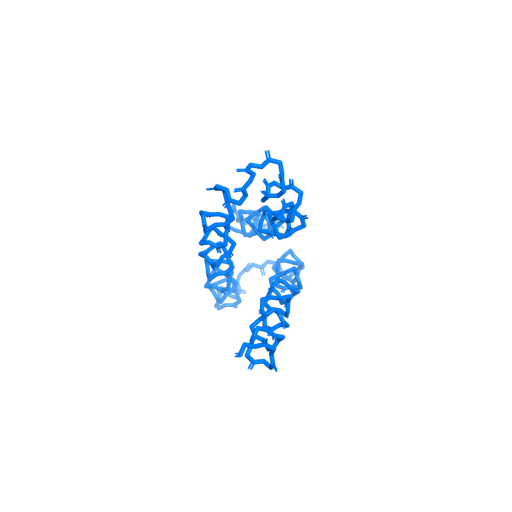 THR A 1 96 ? 21.387 -2.611 -6.100 1.00 62.44 96 THR A CA 1
ATOM 737 C C . THR A 1 96 ? 22.739 -2.236 -5.514 1.00 62.44 96 THR A C 1
ATOM 739 O O . THR A 1 96 ? 23.621 -1.820 -6.296 1.00 62.44 96 THR A O 1
#

Mean predicted aligned error: 7.17 Å

Secondary structure (DSSP, 8-state):
-------HHHHHHHHHHHHHHHHHHHHHHHHHHTTTTTHHHHHHHHHHHHHHHHHHHHHHHHTS-S-HHHHHHHHHHHHHHHHHHHHHHHHHHHH-

Organism: NCBI:txid444060